Protein AF-A0A8T9T2D0-F1 (afdb_monomer_lite)

Structure (mmCIF, N/CA/C/O backbone):
data_AF-A0A8T9T2D0-F1
#
_entry.id   AF-A0A8T9T2D0-F1
#
loop_
_atom_site.group_PDB
_atom_site.id
_atom_site.type_symbol
_atom_site.label_atom_id
_atom_site.label_alt_id
_atom_site.l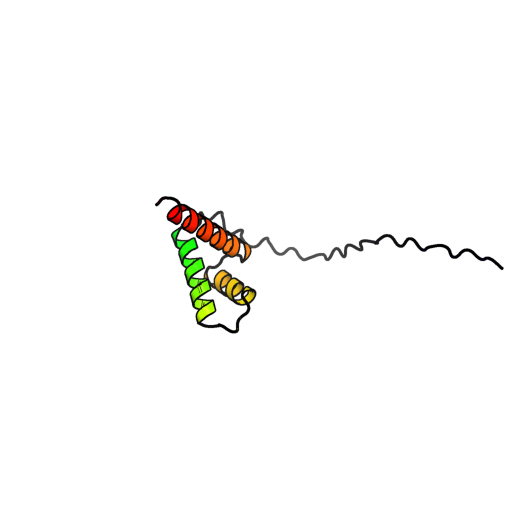abel_comp_id
_atom_site.label_asym_id
_atom_site.label_entity_id
_atom_site.label_seq_id
_atom_site.pdbx_PDB_ins_code
_atom_site.Cartn_x
_atom_si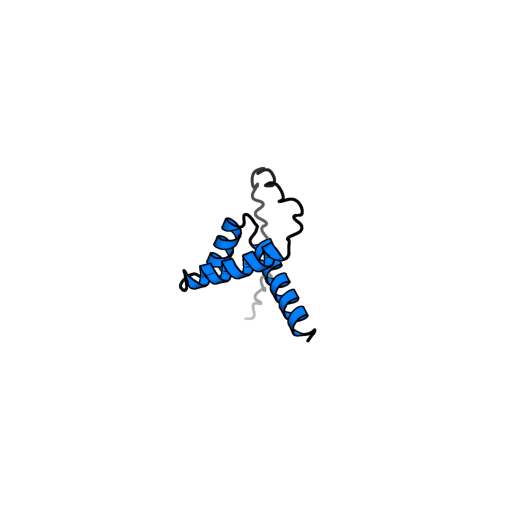te.Cartn_y
_atom_site.Cartn_z
_atom_site.occupancy
_atom_site.B_iso_or_equiv
_atom_site.auth_seq_id
_atom_site.auth_comp_id
_atom_site.auth_asym_id
_atom_site.auth_atom_id
_atom_site.pdbx_PDB_model_num
ATOM 1 N N . MET A 1 1 ? 36.042 59.717 -4.872 1.00 48.66 1 MET A N 1
ATOM 2 C CA . MET A 1 1 ? 34.578 59.916 -4.854 1.00 48.66 1 MET A CA 1
ATOM 3 C C . MET A 1 1 ? 33.948 58.678 -4.243 1.00 48.66 1 MET A C 1
ATOM 5 O O . MET A 1 1 ? 34.089 57.607 -4.814 1.00 48.66 1 MET A O 1
ATOM 9 N N . TYR A 1 2 ? 33.371 58.807 -3.050 1.00 52.34 2 TYR A N 1
ATOM 10 C CA . TYR A 1 2 ? 32.791 57.713 -2.269 1.00 52.34 2 TYR A CA 1
ATOM 11 C C . TYR A 1 2 ? 31.275 57.923 -2.266 1.00 52.34 2 TYR A C 1
ATOM 13 O O . TYR A 1 2 ? 30.813 58.925 -1.727 1.00 52.34 2 TYR A O 1
ATOM 21 N N . TYR A 1 3 ? 30.520 57.029 -2.903 1.00 53.00 3 TYR A N 1
ATOM 22 C CA . TYR A 1 3 ? 29.060 57.009 -2.808 1.00 53.00 3 TYR A CA 1
ATOM 23 C C . TYR A 1 3 ? 28.635 55.678 -2.176 1.00 53.00 3 TYR A C 1
ATOM 25 O O . TYR A 1 3 ? 28.970 54.623 -2.720 1.00 53.00 3 TYR A O 1
ATOM 33 N N . PRO A 1 4 ? 27.950 55.703 -1.020 1.00 62.16 4 PRO A N 1
ATOM 34 C CA . PRO A 1 4 ? 27.489 54.499 -0.350 1.00 62.16 4 PRO A CA 1
ATOM 35 C C . PRO A 1 4 ? 26.289 53.927 -1.109 1.00 62.16 4 PRO A C 1
ATOM 37 O O . PRO A 1 4 ? 25.286 54.611 -1.309 1.00 62.16 4 PRO A O 1
ATOM 40 N N . TYR A 1 5 ? 26.378 52.667 -1.528 1.00 57.97 5 TYR A N 1
ATOM 41 C CA . TYR A 1 5 ? 25.209 51.935 -2.006 1.00 57.97 5 TYR A CA 1
ATOM 42 C C . TYR A 1 5 ? 24.328 51.549 -0.807 1.00 57.97 5 TYR A C 1
ATOM 44 O O . TYR A 1 5 ? 24.827 50.902 0.118 1.00 57.97 5 TYR A O 1
ATOM 52 N N . PRO A 1 6 ? 23.031 51.899 -0.793 1.00 62.06 6 PRO A N 1
ATOM 53 C CA . PRO A 1 6 ? 22.102 51.359 0.186 1.00 62.06 6 PRO A CA 1
ATOM 54 C C . PRO A 1 6 ? 21.789 49.897 -0.151 1.00 62.06 6 PRO A C 1
ATOM 56 O O . PRO A 1 6 ? 21.413 49.566 -1.272 1.00 62.06 6 PRO A O 1
ATOM 59 N N . ILE A 1 7 ? 21.944 49.025 0.843 1.00 67.00 7 ILE A N 1
ATOM 60 C CA . ILE A 1 7 ? 21.537 47.617 0.810 1.00 67.00 7 ILE A CA 1
ATOM 61 C C . ILE A 1 7 ? 19.999 47.569 0.753 1.00 67.00 7 ILE A C 1
ATOM 63 O O . ILE A 1 7 ? 19.361 48.031 1.702 1.00 67.00 7 ILE A O 1
ATOM 67 N N . PRO A 1 8 ? 19.362 47.006 -0.290 1.00 53.75 8 PRO A N 1
ATOM 68 C CA . PRO A 1 8 ? 17.929 46.763 -0.253 1.00 53.75 8 PRO A CA 1
ATOM 69 C C . PRO A 1 8 ? 17.644 45.491 0.554 1.00 53.75 8 PRO A C 1
ATOM 71 O O . PRO A 1 8 ? 17.753 44.365 0.069 1.00 53.75 8 PRO A O 1
ATOM 74 N N . THR A 1 9 ? 17.254 45.678 1.812 1.00 61.59 9 THR A N 1
ATOM 75 C CA . THR A 1 9 ? 16.701 44.643 2.693 1.00 61.59 9 THR A CA 1
ATOM 76 C C . THR A 1 9 ? 15.311 44.229 2.193 1.00 61.59 9 THR A C 1
ATOM 78 O O . THR A 1 9 ? 14.286 44.721 2.658 1.00 61.59 9 THR A O 1
ATOM 81 N N . MET A 1 10 ? 15.247 43.319 1.222 1.00 46.56 10 MET A N 1
ATOM 82 C CA . MET A 1 10 ? 13.985 42.717 0.776 1.00 46.56 10 MET A CA 1
ATOM 83 C C . MET A 1 10 ? 13.642 41.525 1.676 1.00 46.56 10 MET A C 1
ATOM 85 O O . MET A 1 10 ? 14.092 40.400 1.471 1.00 46.56 10 MET A O 1
ATOM 89 N N . ARG A 1 11 ? 12.856 41.800 2.724 1.00 60.00 11 ARG A N 1
ATOM 90 C CA . ARG A 1 11 ? 12.163 40.775 3.518 1.00 60.00 11 ARG A CA 1
ATOM 91 C C . ARG A 1 11 ? 11.089 40.098 2.647 1.00 60.00 11 ARG A C 1
ATOM 93 O O . ARG A 1 11 ? 10.487 40.767 1.808 1.00 60.00 11 ARG A O 1
ATOM 100 N N . PRO A 1 12 ? 10.816 38.798 2.848 1.00 49.50 12 PRO A N 1
ATOM 101 C CA . PRO A 1 12 ? 9.881 38.048 2.019 1.00 49.50 12 PRO A CA 1
ATOM 102 C C . PRO A 1 12 ? 8.441 38.515 2.263 1.00 49.50 12 PRO A C 1
ATOM 104 O O . PRO A 1 12 ? 7.877 38.296 3.336 1.00 49.50 12 PRO A O 1
ATOM 107 N N . ALA A 1 13 ? 7.828 39.140 1.257 1.00 55.28 13 ALA A N 1
ATOM 108 C CA . ALA A 1 13 ? 6.387 39.353 1.223 1.00 55.28 13 ALA A CA 1
ATOM 109 C C . ALA A 1 13 ? 5.716 38.028 0.838 1.00 55.28 13 ALA A C 1
ATOM 111 O O . ALA A 1 13 ? 5.601 37.653 -0.330 1.00 55.28 13 ALA A O 1
ATOM 112 N N . LEU A 1 14 ? 5.335 37.294 1.878 1.00 53.66 14 LEU A N 1
ATOM 113 C CA . LEU A 1 14 ? 4.559 36.065 1.850 1.00 53.66 14 LEU A CA 1
ATOM 114 C C . LEU A 1 14 ? 3.177 36.392 1.266 1.00 53.66 14 LEU A C 1
ATOM 116 O O . LEU A 1 14 ? 2.237 36.732 1.980 1.00 53.66 14 LEU A O 1
ATOM 120 N N . THR A 1 15 ? 3.078 36.360 -0.061 1.00 54.78 15 THR A N 1
ATOM 121 C CA . THR A 1 15 ? 1.816 36.583 -0.766 1.00 54.78 15 THR A CA 1
ATOM 122 C C . THR A 1 15 ? 1.034 35.279 -0.684 1.00 54.78 15 THR A C 1
ATOM 124 O O . THR A 1 15 ? 1.181 34.385 -1.515 1.00 54.78 15 THR A O 1
ATOM 127 N N . ALA A 1 16 ? 0.265 35.134 0.393 1.00 50.06 16 ALA A N 1
ATOM 128 C CA . ALA A 1 16 ? -0.717 34.077 0.534 1.00 50.06 16 ALA A CA 1
ATOM 129 C C . ALA A 1 16 ? -1.786 34.273 -0.549 1.00 50.06 16 ALA A C 1
ATOM 131 O O . ALA A 1 16 ? -2.700 35.083 -0.409 1.00 50.06 16 ALA A O 1
ATOM 132 N N . ILE A 1 17 ? -1.650 33.542 -1.654 1.00 56.97 17 ILE A N 1
ATOM 133 C CA . ILE A 1 17 ? -2.729 33.352 -2.619 1.00 56.97 17 ILE A CA 1
ATOM 134 C C . ILE A 1 17 ? -3.777 32.494 -1.909 1.00 56.97 17 ILE A C 1
ATOM 136 O O . ILE A 1 17 ? -3.690 31.267 -1.872 1.00 56.97 17 ILE A O 1
ATOM 140 N N . ILE A 1 18 ? -4.748 33.158 -1.287 1.00 55.38 18 ILE A N 1
ATOM 141 C CA . ILE A 1 18 ? -5.963 32.526 -0.782 1.00 55.38 18 ILE A CA 1
ATOM 142 C C . ILE A 1 18 ? -6.839 32.262 -2.009 1.00 55.38 18 ILE A C 1
ATOM 144 O O . ILE A 1 18 ? -7.595 33.120 -2.456 1.00 55.38 18 ILE A O 1
ATOM 148 N N . LEU A 1 19 ? -6.686 31.077 -2.597 1.00 59.03 19 LEU A N 1
ATOM 149 C CA . LEU A 1 19 ? -7.656 30.538 -3.546 1.00 59.03 19 LEU A CA 1
ATOM 150 C C . LEU A 1 19 ? -8.931 30.157 -2.773 1.00 59.03 19 LEU A C 1
ATOM 152 O O . LEU A 1 19 ? -8.834 29.401 -1.802 1.00 59.03 19 LEU A O 1
ATOM 156 N N . PRO A 1 20 ? -10.126 30.615 -3.192 1.00 49.84 20 PRO A N 1
ATOM 157 C CA . PRO A 1 20 ? -11.384 30.113 -2.666 1.00 49.84 20 PRO A CA 1
ATOM 158 C C . PRO A 1 20 ? -11.619 28.733 -3.281 1.00 49.84 20 PRO A C 1
ATOM 160 O O . PRO A 1 20 ? -12.268 28.588 -4.317 1.00 49.84 20 PRO A O 1
ATOM 163 N N . ILE A 1 21 ? -11.033 27.699 -2.678 1.00 55.81 21 ILE A N 1
ATOM 164 C CA . ILE A 1 21 ? -11.354 26.325 -3.049 1.00 55.81 21 ILE A CA 1
ATOM 165 C C . ILE A 1 21 ? -12.745 26.052 -2.484 1.00 55.81 21 ILE A C 1
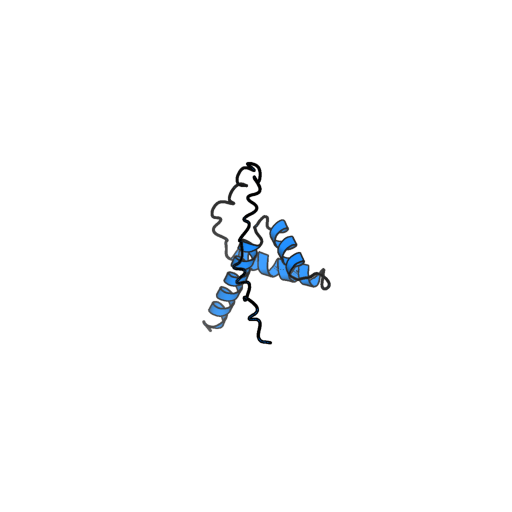ATOM 167 O O . ILE A 1 21 ? -12.924 25.809 -1.294 1.00 55.81 21 ILE A O 1
ATOM 171 N N . THR A 1 22 ? -13.718 26.224 -3.375 1.00 46.28 22 THR A N 1
ATOM 172 C CA . THR A 1 22 ? -15.006 25.534 -3.462 1.00 46.28 22 THR A CA 1
ATOM 173 C C . THR A 1 22 ? -15.297 24.576 -2.314 1.00 46.28 22 THR A C 1
ATOM 175 O O . THR A 1 22 ? -14.546 23.625 -2.102 1.00 46.28 22 THR A O 1
ATOM 178 N N . CYS A 1 23 ? -16.443 24.792 -1.661 1.00 46.91 23 CYS A N 1
ATOM 179 C CA . CYS A 1 23 ? -17.109 23.884 -0.732 1.00 46.91 23 CYS A CA 1
ATOM 180 C C . CYS A 1 23 ? -17.289 22.484 -1.343 1.00 46.91 23 CYS A C 1
ATOM 182 O O . CYS A 1 23 ? -18.373 22.111 -1.784 1.00 46.91 23 CYS A O 1
ATOM 184 N N . GLN A 1 24 ? -16.224 21.697 -1.380 1.00 46.12 24 GLN A N 1
ATOM 185 C CA . GLN A 1 24 ? -16.296 20.271 -1.594 1.00 46.12 24 GLN A CA 1
ATOM 186 C C . GLN A 1 24 ? -16.505 19.687 -0.207 1.00 46.12 24 GLN A C 1
ATOM 188 O O . GLN A 1 24 ? -15.634 19.802 0.658 1.00 46.12 24 GLN A O 1
ATOM 193 N N . ALA A 1 25 ? -17.710 19.161 0.024 1.00 50.69 25 ALA A N 1
ATOM 194 C CA . ALA A 1 25 ? -18.060 18.463 1.251 1.00 50.69 25 ALA A CA 1
ATOM 195 C C . ALA A 1 25 ? -16.881 17.569 1.674 1.00 50.69 25 ALA A C 1
ATOM 197 O O . ALA A 1 25 ? -16.326 16.883 0.806 1.00 50.69 25 ALA A O 1
ATOM 198 N N . PRO A 1 26 ? -16.459 17.592 2.954 1.00 52.53 26 PRO A N 1
ATOM 199 C CA . PRO A 1 26 ? -15.397 16.716 3.414 1.00 52.53 26 PRO A CA 1
ATOM 200 C C . PRO A 1 26 ? -15.789 15.296 3.02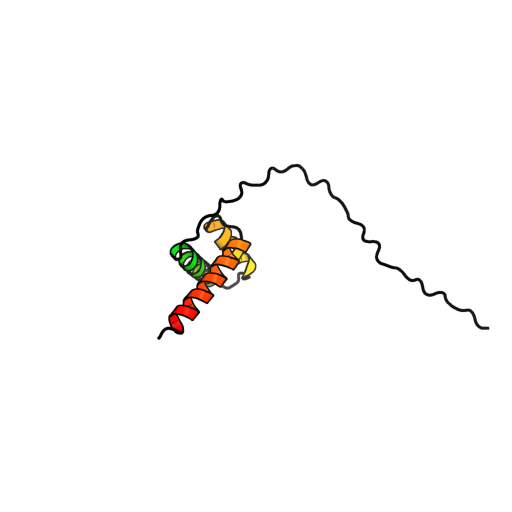1 1.00 52.53 26 PRO A C 1
ATOM 202 O O . PRO A 1 26 ? -16.835 14.797 3.440 1.00 52.53 26 PRO A O 1
ATOM 205 N N . ALA A 1 27 ? -14.988 14.689 2.141 1.00 55.25 27 ALA A N 1
ATOM 206 C CA . ALA A 1 27 ? -15.162 13.299 1.760 1.00 55.25 27 ALA A CA 1
ATOM 207 C C . ALA A 1 27 ? -15.331 12.487 3.052 1.00 55.25 27 ALA A C 1
ATOM 209 O O . ALA A 1 27 ? -14.625 12.785 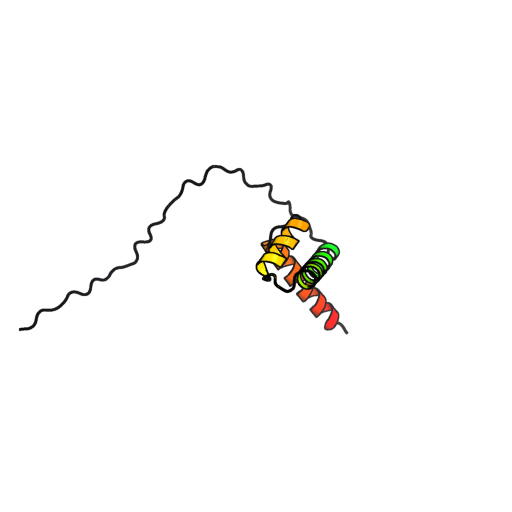4.025 1.00 55.25 27 ALA A O 1
ATOM 210 N N . PRO A 1 28 ? -16.277 11.531 3.096 1.00 47.44 28 PRO A N 1
ATOM 211 C CA . PRO A 1 28 ? -16.599 10.791 4.306 1.00 47.44 28 PRO A CA 1
ATOM 212 C C . PRO A 1 28 ? -15.299 10.311 4.935 1.00 47.44 28 PRO A C 1
ATOM 214 O O . PRO A 1 28 ? -14.552 9.547 4.322 1.00 47.44 28 PRO A O 1
ATOM 217 N N . GLN A 1 29 ? -14.996 10.833 6.127 1.00 53.16 29 GLN A N 1
ATOM 218 C CA . GLN A 1 29 ? -13.875 10.356 6.920 1.00 53.16 29 GLN A CA 1
ATOM 219 C C . GLN A 1 29 ? -14.092 8.847 7.032 1.00 53.16 29 GLN A C 1
ATOM 221 O O . GLN A 1 29 ? -15.154 8.457 7.528 1.00 53.16 29 GLN A O 1
ATOM 226 N N . PRO A 1 30 ? -13.183 7.988 6.528 1.00 51.56 30 PRO A N 1
ATOM 227 C CA . PRO A 1 30 ? -13.317 6.564 6.748 1.00 51.56 30 PRO A CA 1
ATOM 228 C C . PRO A 1 30 ? -13.220 6.404 8.257 1.00 51.56 30 PRO A C 1
ATOM 230 O O . PRO A 1 30 ? -12.142 6.577 8.833 1.00 51.56 30 PRO A O 1
ATOM 233 N N . GLY A 1 31 ? -14.386 6.214 8.881 1.00 45.38 31 GLY A N 1
ATOM 234 C CA . GLY A 1 31 ? -14.544 6.117 10.318 1.00 45.38 31 GLY A CA 1
ATOM 235 C C . GLY A 1 31 ? -13.505 5.158 10.848 1.00 45.38 31 GLY A C 1
ATOM 236 O O . GLY A 1 31 ? -13.233 4.160 10.188 1.00 45.38 31 GLY A O 1
ATOM 237 N N . SER A 1 32 ? -12.907 5.531 11.973 1.00 47.69 32 SER A N 1
ATOM 238 C CA . SER A 1 32 ? -11.903 4.834 12.772 1.00 47.69 32 SER A CA 1
ATOM 239 C C . SER A 1 32 ? -11.967 3.309 12.633 1.00 47.69 32 SER A C 1
ATOM 241 O O . SER A 1 32 ? -12.466 2.609 13.511 1.00 47.69 32 SER A O 1
ATOM 243 N N . ARG A 1 33 ? -11.495 2.771 11.505 1.00 55.50 33 ARG A N 1
ATOM 244 C CA . ARG A 1 33 ? -11.414 1.335 11.297 1.00 55.50 33 ARG A CA 1
ATOM 245 C C . ARG A 1 33 ? -10.226 0.921 12.131 1.00 55.50 33 ARG A C 1
ATOM 247 O O . ARG A 1 33 ? -9.095 1.306 11.840 1.00 55.50 33 ARG A O 1
ATOM 254 N N . SER A 1 34 ? -10.498 0.192 13.204 1.00 56.69 34 SER A N 1
ATOM 255 C CA . SER A 1 34 ? -9.479 -0.577 13.899 1.00 56.69 34 SER A CA 1
ATOM 256 C C . SER A 1 34 ? -8.890 -1.537 12.875 1.00 56.69 34 SER A C 1
ATOM 258 O O . SER A 1 34 ? -9.486 -2.566 12.567 1.00 56.69 34 SER A O 1
ATOM 260 N N . PHE A 1 35 ? -7.771 -1.145 12.270 1.00 59.03 35 PHE A N 1
ATOM 261 C CA . PHE A 1 35 ? -7.101 -1.959 11.273 1.00 59.03 35 PHE A CA 1
ATOM 262 C C . PHE A 1 35 ? -6.648 -3.248 11.951 1.00 59.03 35 PHE A C 1
ATOM 264 O O . PHE A 1 35 ? -5.837 -3.227 12.879 1.00 59.03 35 PHE A O 1
ATOM 271 N N . LEU A 1 36 ? -7.212 -4.372 11.518 1.00 69.75 36 LEU A N 1
ATOM 272 C CA . LEU A 1 36 ? -6.820 -5.679 12.026 1.00 69.75 36 LEU A CA 1
ATOM 273 C C . LEU A 1 36 ? -5.383 -5.976 11.572 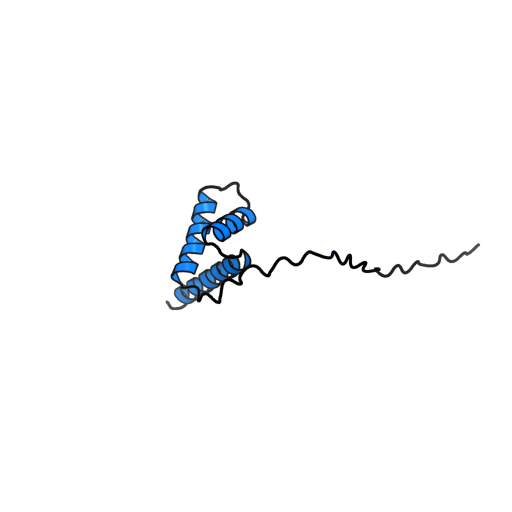1.00 69.75 36 LEU A C 1
ATOM 275 O O . LEU A 1 36 ? -4.968 -5.578 10.483 1.00 69.75 36 LEU A O 1
ATOM 279 N N . ILE A 1 37 ? -4.631 -6.744 12.363 1.00 68.31 37 ILE A N 1
ATOM 280 C CA . ILE A 1 37 ? -3.271 -7.205 12.006 1.00 68.31 37 ILE A CA 1
ATOM 281 C C . ILE A 1 37 ? -3.269 -7.907 10.630 1.00 68.31 37 ILE A C 1
ATOM 283 O O . ILE A 1 37 ? -2.313 -7.800 9.856 1.00 68.31 37 ILE A O 1
ATOM 287 N N . SER A 1 38 ? -4.380 -8.568 10.288 1.00 71.19 38 SER A N 1
ATOM 288 C CA . SER A 1 38 ? -4.623 -9.166 8.971 1.00 71.19 38 SER A CA 1
ATOM 289 C C . SER A 1 38 ? -4.601 -8.137 7.828 1.00 71.19 38 SER A C 1
ATOM 291 O O . SER A 1 38 ? -4.026 -8.405 6.774 1.00 71.19 38 SER A O 1
ATOM 293 N N . GLU A 1 39 ? -5.139 -6.930 8.025 1.00 74.06 39 GLU A N 1
ATOM 294 C CA . GLU A 1 39 ? -5.113 -5.870 7.008 1.00 74.06 39 GLU A CA 1
ATOM 295 C C . GLU A 1 39 ? -3.706 -5.291 6.829 1.00 74.06 39 GLU A C 1
ATOM 297 O O . GLU A 1 39 ? -3.281 -5.025 5.705 1.00 74.06 39 GLU A O 1
ATOM 302 N N . MET A 1 40 ? -2.941 -5.170 7.919 1.00 77.56 40 MET A N 1
ATOM 303 C CA . MET A 1 40 ? -1.549 -4.709 7.878 1.00 77.56 40 MET A CA 1
ATOM 304 C C . MET A 1 40 ? -0.647 -5.665 7.089 1.00 77.56 40 MET A C 1
ATOM 306 O O . MET A 1 40 ? 0.090 -5.246 6.194 1.00 77.56 40 MET A O 1
ATOM 310 N N . THR A 1 41 ? -0.728 -6.961 7.394 1.00 78.38 41 THR A N 1
ATOM 311 C CA . THR A 1 41 ? 0.032 -8.003 6.686 1.00 78.38 41 THR A CA 1
ATOM 312 C C . THR A 1 41 ? -0.418 -8.141 5.235 1.00 78.38 41 THR A C 1
ATOM 314 O O . THR A 1 41 ? 0.421 -8.280 4.342 1.00 78.38 41 THR A O 1
ATOM 317 N N . THR A 1 42 ? -1.721 -8.020 4.967 1.00 84.62 42 THR A N 1
ATOM 318 C CA . THR A 1 42 ? -2.257 -7.999 3.598 1.00 84.62 42 THR A CA 1
ATOM 319 C C . THR A 1 42 ? -1.711 -6.813 2.806 1.00 84.62 42 THR A C 1
ATOM 321 O O . THR A 1 42 ? -1.250 -6.996 1.678 1.00 84.62 42 THR A O 1
ATOM 324 N N . ALA A 1 43 ? -1.675 -5.615 3.393 1.00 84.44 43 ALA A N 1
ATOM 325 C CA . ALA A 1 43 ? -1.128 -4.429 2.743 1.00 84.44 43 ALA A CA 1
ATOM 326 C C . ALA A 1 43 ? 0.360 -4.591 2.388 1.00 84.44 43 ALA A C 1
ATOM 328 O O . ALA A 1 43 ? 0.756 -4.304 1.257 1.00 84.44 43 ALA A O 1
ATOM 329 N N . ALA A 1 44 ? 1.177 -5.112 3.308 1.00 85.56 44 ALA A N 1
ATOM 330 C CA . ALA A 1 44 ? 2.598 -5.370 3.062 1.00 85.56 44 ALA A CA 1
ATOM 331 C C . ALA A 1 44 ? 2.825 -6.390 1.928 1.00 85.56 44 ALA A C 1
ATOM 333 O O . ALA A 1 44 ? 3.651 -6.167 1.033 1.00 85.56 44 ALA A O 1
ATOM 334 N N . ARG A 1 45 ? 2.038 -7.475 1.910 1.00 87.81 45 ARG A N 1
ATOM 335 C CA . ARG A 1 45 ? 2.075 -8.479 0.834 1.00 87.81 45 ARG A CA 1
ATOM 336 C C . ARG A 1 45 ? 1.697 -7.870 -0.514 1.00 87.81 45 ARG A C 1
ATOM 338 O O . ARG A 1 45 ? 2.425 -8.052 -1.484 1.00 87.81 45 ARG A O 1
ATOM 345 N N . ARG A 1 46 ? 0.626 -7.072 -0.571 1.00 87.88 46 ARG A N 1
ATOM 346 C CA . ARG A 1 46 ? 0.165 -6.421 -1.811 1.00 87.88 46 ARG A CA 1
ATOM 347 C C . ARG A 1 46 ? 1.176 -5.432 -2.384 1.00 87.88 46 ARG A C 1
ATOM 349 O O . ARG A 1 46 ? 1.395 -5.430 -3.593 1.00 87.88 46 ARG A O 1
ATOM 356 N N . VAL A 1 47 ? 1.836 -4.637 -1.536 1.00 88.19 47 VAL A N 1
ATOM 357 C CA . VAL A 1 47 ? 2.935 -3.755 -1.973 1.00 88.19 47 VAL A CA 1
ATOM 358 C C . VAL A 1 47 ? 4.049 -4.568 -2.628 1.00 88.19 47 VAL A C 1
ATOM 360 O O . VAL A 1 47 ? 4.535 -4.194 -3.695 1.00 88.19 47 VAL A O 1
ATOM 363 N N . THR A 1 48 ? 4.425 -5.689 -2.015 1.00 89.19 48 THR A N 1
ATOM 364 C CA . THR A 1 48 ? 5.478 -6.572 -2.532 1.00 89.19 48 THR A CA 1
ATOM 365 C C . THR A 1 48 ? 5.077 -7.200 -3.865 1.00 89.19 48 THR A C 1
ATOM 367 O O . THR A 1 48 ? 5.854 -7.159 -4.817 1.00 89.19 48 THR A O 1
ATOM 370 N N . ASP A 1 49 ? 3.851 -7.712 -3.972 1.00 92.12 49 ASP A N 1
ATOM 371 C CA . ASP A 1 49 ? 3.329 -8.309 -5.203 1.00 92.12 49 ASP A CA 1
ATOM 372 C C . ASP A 1 49 ? 3.302 -7.311 -6.362 1.00 92.12 49 ASP A C 1
ATOM 374 O O . ASP A 1 49 ? 3.761 -7.625 -7.460 1.00 92.12 49 ASP A O 1
ATOM 378 N N . ILE A 1 50 ? 2.796 -6.096 -6.133 1.00 89.56 50 ILE A N 1
ATOM 379 C CA . ILE A 1 50 ? 2.730 -5.063 -7.176 1.00 89.56 50 ILE A CA 1
ATOM 380 C C . ILE A 1 50 ? 4.136 -4.609 -7.564 1.00 89.56 50 ILE A C 1
ATOM 382 O O . ILE A 1 50 ? 4.410 -4.437 -8.750 1.00 89.56 50 ILE A O 1
ATOM 386 N N . SER A 1 51 ? 5.050 -4.482 -6.599 1.00 90.31 51 SER A N 1
ATOM 387 C CA . SER A 1 51 ? 6.443 -4.144 -6.892 1.00 90.31 51 SER A CA 1
ATOM 388 C C . SER A 1 51 ? 7.146 -5.225 -7.716 1.00 90.31 51 SER A C 1
ATOM 390 O O . SER A 1 51 ? 7.973 -4.888 -8.557 1.00 90.31 51 SER A O 1
ATOM 392 N N . ARG A 1 52 ? 6.821 -6.509 -7.506 1.00 91.19 52 ARG A N 1
ATOM 393 C CA . ARG A 1 52 ? 7.352 -7.625 -8.308 1.00 91.19 52 ARG A CA 1
ATOM 394 C C . ARG A 1 52 ? 6.746 -7.673 -9.707 1.00 91.19 52 ARG A C 1
ATOM 396 O O . ARG A 1 52 ? 7.466 -7.922 -10.665 1.00 91.19 52 ARG A O 1
ATOM 403 N N . LYS A 1 53 ? 5.440 -7.418 -9.833 1.00 93.62 53 LYS A N 1
ATOM 404 C CA . LYS A 1 53 ? 4.741 -7.358 -11.130 1.00 93.62 53 LYS A CA 1
ATOM 405 C C . LYS A 1 53 ? 5.196 -6.172 -11.981 1.00 93.62 53 LYS A C 1
ATOM 407 O O . LYS A 1 53 ? 5.236 -6.274 -13.203 1.00 93.62 53 LYS A O 1
ATOM 412 N N . HIS A 1 54 ? 5.544 -5.059 -11.340 1.00 92.06 54 HIS A N 1
ATOM 413 C CA . HIS A 1 54 ? 5.948 -3.827 -12.006 1.00 92.06 54 HIS A CA 1
ATOM 414 C C . HIS A 1 54 ? 7.278 -3.295 -11.449 1.00 92.06 54 HIS A C 1
ATOM 416 O O . HIS A 1 54 ? 7.291 -2.280 -10.749 1.00 92.06 54 HIS A O 1
ATOM 422 N N . PRO A 1 55 ? 8.417 -3.931 -11.782 1.00 91.00 55 PRO A N 1
ATOM 423 C CA . PRO A 1 55 ? 9.723 -3.546 -11.240 1.00 91.00 55 PRO A CA 1
ATOM 424 C C . PRO A 1 55 ? 10.191 -2.160 -11.709 1.00 91.00 55 PRO A C 1
ATOM 426 O O . PRO A 1 55 ? 10.997 -1.520 -11.043 1.00 91.00 55 PRO A O 1
ATOM 429 N N . SER A 1 56 ? 9.671 -1.668 -12.838 1.00 94.06 56 SER A N 1
ATOM 430 C CA . SER A 1 56 ? 9.968 -0.332 -13.368 1.00 94.06 56 SER A CA 1
ATOM 431 C C . SER A 1 56 ? 9.152 0.787 -12.713 1.00 94.06 56 SER A C 1
ATOM 433 O O . SER A 1 56 ? 9.376 1.963 -13.004 1.00 94.06 56 SER A O 1
ATOM 435 N N . TRP A 1 57 ? 8.173 0.465 -11.859 1.00 93.25 57 TRP A N 1
ATOM 436 C CA . TRP A 1 57 ? 7.343 1.487 -11.228 1.00 93.25 57 TRP A CA 1
ATOM 437 C C . TRP A 1 57 ? 8.052 2.133 -10.036 1.00 93.25 57 TRP A C 1
ATOM 439 O O . TRP A 1 57 ? 8.594 1.436 -9.178 1.00 93.25 57 TRP A O 1
ATOM 449 N N . PRO A 1 58 ? 7.973 3.470 -9.896 1.00 92.00 58 PRO A N 1
ATOM 450 C CA . PRO A 1 58 ? 8.467 4.130 -8.700 1.00 92.00 58 PRO A CA 1
ATOM 451 C C . PRO A 1 58 ? 7.616 3.731 -7.488 1.00 92.00 58 PRO A C 1
ATOM 453 O O . PRO A 1 58 ? 6.393 3.583 -7.587 1.00 92.00 58 PRO A O 1
ATOM 456 N N . GLN A 1 59 ? 8.240 3.642 -6.308 1.00 88.12 59 GLN A N 1
ATOM 457 C CA . GLN A 1 59 ? 7.559 3.238 -5.069 1.00 88.12 59 GLN A CA 1
ATOM 458 C C . GLN A 1 59 ? 6.316 4.084 -4.755 1.00 88.12 59 GLN A C 1
ATOM 460 O O . GLN A 1 59 ? 5.340 3.573 -4.210 1.00 88.12 59 GLN A O 1
ATOM 465 N N . ALA A 1 60 ? 6.323 5.371 -5.116 1.00 88.56 60 ALA A N 1
ATOM 466 C CA . ALA A 1 60 ? 5.168 6.251 -4.952 1.00 88.56 60 ALA A CA 1
ATOM 467 C C . ALA A 1 60 ? 3.940 5.754 -5.737 1.00 88.56 60 ALA A C 1
ATOM 469 O O . ALA A 1 60 ? 2.833 5.758 -5.201 1.00 88.56 60 ALA A O 1
ATOM 470 N N . ARG A 1 61 ? 4.143 5.265 -6.969 1.00 90.94 61 ARG A N 1
ATOM 471 C CA . ARG A 1 61 ? 3.084 4.709 -7.822 1.00 90.94 61 ARG A CA 1
ATOM 472 C C . ARG A 1 61 ? 2.595 3.357 -7.310 1.00 90.94 61 ARG A C 1
ATOM 474 O O . ARG A 1 61 ? 1.396 3.102 -7.311 1.00 90.94 61 ARG A O 1
ATOM 481 N N . VAL A 1 62 ? 3.504 2.512 -6.825 1.00 91.19 62 VAL A N 1
ATOM 482 C CA . VAL A 1 62 ? 3.141 1.233 -6.194 1.00 91.19 62 VAL A CA 1
ATOM 483 C C . VAL A 1 62 ? 2.253 1.483 -4.972 1.00 91.19 62 VAL A C 1
ATOM 485 O O . VAL A 1 62 ? 1.159 0.936 -4.877 1.00 91.19 62 VAL A O 1
ATOM 488 N N . ARG A 1 63 ? 2.671 2.384 -4.073 1.00 88.69 63 ARG A N 1
ATOM 489 C CA . ARG A 1 63 ? 1.906 2.737 -2.866 1.00 88.69 63 ARG A CA 1
ATOM 490 C C . ARG A 1 63 ? 0.555 3.366 -3.187 1.00 88.69 63 ARG A C 1
ATOM 492 O O . ARG A 1 63 ? -0.425 3.029 -2.534 1.00 88.69 63 ARG A O 1
ATOM 499 N N . SER A 1 64 ? 0.478 4.264 -4.171 1.00 88.88 64 SER A N 1
ATOM 500 C CA . SER A 1 64 ? -0.802 4.870 -4.557 1.00 88.88 64 SER A CA 1
ATOM 501 C C . SER A 1 64 ? -1.763 3.851 -5.170 1.00 88.88 64 SER A C 1
ATOM 503 O O . SER A 1 64 ? -2.961 3.920 -4.908 1.00 88.88 64 SER A O 1
ATOM 505 N N . THR A 1 65 ? -1.243 2.880 -5.922 1.00 91.12 65 THR A N 1
ATOM 506 C CA . THR A 1 65 ? -2.039 1.785 -6.493 1.00 91.12 65 THR A CA 1
ATOM 507 C C . THR A 1 65 ? -2.589 0.882 -5.391 1.00 91.12 65 THR A C 1
ATOM 509 O O . THR A 1 65 ? -3.796 0.685 -5.316 1.00 91.12 65 THR A O 1
ATOM 512 N N . VAL A 1 66 ? -1.738 0.432 -4.464 1.00 89.94 66 VAL A N 1
ATOM 513 C CA . VAL A 1 66 ? -2.156 -0.404 -3.322 1.00 89.94 66 VAL A CA 1
ATOM 514 C C . VAL A 1 66 ? -3.172 0.319 -2.436 1.00 89.94 66 VAL A C 1
ATOM 516 O O . VAL A 1 66 ? -4.156 -0.274 -2.007 1.00 89.94 66 VAL A O 1
ATOM 519 N N . ALA A 1 67 ? -2.960 1.611 -2.166 1.00 87.94 67 ALA A N 1
ATOM 520 C CA . ALA A 1 67 ? -3.887 2.407 -1.364 1.00 87.94 67 ALA A CA 1
ATOM 521 C C . ALA A 1 67 ? -5.284 2.468 -2.008 1.00 87.94 67 ALA A C 1
ATOM 523 O O . ALA A 1 67 ? -6.287 2.340 -1.310 1.00 87.94 67 ALA A O 1
ATOM 524 N N . ARG A 1 68 ? -5.348 2.588 -3.343 1.00 87.38 68 ARG A N 1
ATOM 525 C CA . ARG A 1 68 ? -6.608 2.536 -4.097 1.00 87.38 68 ARG A CA 1
ATOM 526 C C . ARG A 1 68 ? -7.265 1.158 -4.037 1.00 87.38 68 ARG A C 1
ATOM 528 O O . ARG A 1 68 ? -8.466 1.102 -3.806 1.00 87.38 68 ARG A O 1
ATOM 535 N N . GLU A 1 69 ? -6.504 0.074 -4.200 1.00 87.38 69 GLU A N 1
ATOM 536 C CA . GLU A 1 69 ? -7.039 -1.298 -4.120 1.00 87.38 69 GLU A CA 1
ATOM 537 C C . GLU A 1 69 ? -7.647 -1.614 -2.750 1.00 87.38 69 GLU A C 1
ATOM 539 O O . GLU A 1 69 ? -8.674 -2.280 -2.663 1.00 87.38 69 GLU A O 1
ATOM 544 N N . LEU A 1 70 ? -7.027 -1.112 -1.682 1.00 83.62 70 LEU A N 1
ATOM 545 C CA . LEU A 1 70 ? -7.483 -1.318 -0.309 1.00 83.62 70 LEU A CA 1
ATOM 546 C C . LEU A 1 70 ? -8.499 -0.263 0.157 1.00 83.62 70 LEU A C 1
ATOM 548 O O . LEU A 1 70 ? -8.918 -0.302 1.310 1.00 83.62 70 LEU A O 1
ATOM 552 N N . ALA A 1 71 ? -8.893 0.676 -0.711 1.00 85.31 71 ALA A N 1
ATOM 553 C CA . ALA A 1 71 ? -9.786 1.791 -0.388 1.00 85.31 71 ALA A CA 1
ATOM 554 C C . ALA A 1 71 ? -9.348 2.599 0.858 1.00 85.31 71 ALA A C 1
ATOM 556 O O . ALA A 1 71 ? -10.176 3.036 1.658 1.00 85.31 71 ALA A O 1
ATOM 557 N N . ILE A 1 72 ? -8.038 2.814 1.015 1.00 85.19 72 ILE A N 1
ATOM 558 C CA . ILE A 1 72 ? -7.443 3.594 2.110 1.00 85.19 72 ILE A CA 1
ATOM 559 C C . ILE A 1 72 ? -6.631 4.773 1.576 1.00 85.19 72 ILE A C 1
ATOM 561 O O . ILE A 1 72 ? -6.211 4.815 0.420 1.00 85.19 72 ILE A O 1
ATOM 565 N N . SER A 1 73 ? -6.348 5.742 2.444 1.00 86.44 73 SER A N 1
ATOM 566 C CA . SER A 1 73 ? -5.411 6.814 2.107 1.00 86.44 73 SER A CA 1
ATOM 567 C C . SER A 1 73 ? -3.964 6.303 2.051 1.00 86.44 73 SER A C 1
ATOM 569 O O . SER A 1 73 ? -3.568 5.374 2.759 1.00 86.44 73 SER A O 1
ATOM 571 N N . THR A 1 74 ? -3.119 6.960 1.255 1.00 85.75 74 THR A N 1
ATOM 572 C CA . THR A 1 74 ? -1.673 6.675 1.208 1.00 85.75 74 THR A CA 1
ATOM 573 C C . THR A 1 74 ? -0.981 6.921 2.554 1.00 85.75 74 THR A C 1
ATOM 575 O O . THR A 1 74 ? 0.002 6.251 2.873 1.00 85.75 74 THR A O 1
ATOM 578 N N . VAL A 1 75 ? -1.510 7.848 3.361 1.00 85.12 75 VAL A N 1
ATOM 579 C CA . VAL A 1 75 ? -1.050 8.126 4.729 1.00 85.12 75 VAL A CA 1
ATOM 580 C C . VAL A 1 75 ? -1.349 6.941 5.648 1.00 85.12 75 VAL A C 1
ATOM 582 O O . VAL A 1 75 ? -0.445 6.470 6.338 1.00 85.12 75 VAL A O 1
ATOM 585 N N . GLN A 1 76 ? -2.574 6.403 5.602 1.00 84.38 76 GLN A N 1
ATOM 586 C CA . GLN A 1 76 ? -2.947 5.190 6.339 1.00 84.38 76 GLN A CA 1
ATOM 587 C C . GLN A 1 76 ? -2.110 3.990 5.893 1.00 84.38 76 GLN A C 1
ATOM 589 O O . GLN A 1 76 ? -1.564 3.296 6.741 1.00 84.38 76 GLN A O 1
ATOM 594 N N . LEU A 1 77 ? -1.909 3.791 4.585 1.00 86.88 77 LEU A N 1
ATOM 595 C CA . LEU A 1 77 ? -1.046 2.718 4.082 1.00 86.88 77 LEU A CA 1
ATOM 596 C C . LEU A 1 77 ? 0.373 2.815 4.664 1.00 86.88 77 LEU A C 1
ATOM 598 O O . LEU A 1 77 ? 0.924 1.821 5.127 1.00 86.88 77 LEU A O 1
ATOM 602 N N . ARG A 1 78 ? 0.969 4.013 4.684 1.00 86.75 78 ARG A N 1
ATOM 603 C CA . ARG A 1 78 ? 2.304 4.221 5.267 1.00 86.75 78 ARG A CA 1
ATOM 604 C C . ARG A 1 78 ? 2.330 3.895 6.760 1.00 86.75 78 ARG A C 1
ATOM 606 O O . ARG A 1 78 ? 3.293 3.290 7.225 1.00 86.75 78 ARG A O 1
ATOM 613 N N . TYR A 1 79 ? 1.291 4.290 7.493 1.00 85.19 79 TYR A N 1
ATOM 614 C CA . TYR A 1 79 ? 1.146 3.971 8.910 1.00 85.19 79 TYR A CA 1
ATOM 615 C C . TYR A 1 79 ? 1.044 2.456 9.143 1.00 85.19 79 TYR A C 1
ATOM 617 O O . TYR A 1 79 ? 1.772 1.926 9.978 1.00 85.19 79 TYR A O 1
ATOM 625 N N . LEU A 1 80 ? 0.228 1.749 8.353 1.00 84.19 80 LEU A N 1
ATOM 626 C CA . LEU A 1 80 ? 0.072 0.294 8.437 1.00 84.19 80 LEU A CA 1
ATOM 627 C C . LEU A 1 80 ? 1.376 -0.445 8.143 1.00 84.19 80 LEU A C 1
ATOM 629 O O . LEU A 1 80 ? 1.740 -1.350 8.886 1.00 84.19 80 LEU A O 1
ATOM 633 N N . LEU A 1 81 ? 2.110 -0.031 7.107 1.00 85.38 81 LEU A N 1
ATOM 634 C CA . LEU A 1 81 ? 3.407 -0.622 6.771 1.00 85.38 81 LEU A CA 1
ATOM 635 C C . LEU A 1 81 ? 4.438 -0.406 7.885 1.00 85.38 81 LEU A C 1
ATOM 637 O O . LEU A 1 81 ? 5.186 -1.321 8.217 1.00 85.38 81 LEU A O 1
ATOM 641 N N . ARG A 1 82 ? 4.459 0.785 8.495 1.00 85.81 82 ARG A N 1
ATOM 642 C CA . ARG A 1 82 ? 5.332 1.066 9.641 1.00 85.81 82 ARG A CA 1
ATOM 643 C C . ARG A 1 82 ? 4.964 0.197 10.843 1.00 85.81 82 ARG A C 1
ATOM 645 O O . ARG A 1 82 ? 5.846 -0.402 11.446 1.00 85.81 82 ARG A O 1
ATOM 652 N N . LYS A 1 83 ? 3.674 0.090 11.162 1.00 83.00 83 LYS A N 1
ATOM 653 C CA . LYS A 1 83 ? 3.191 -0.760 12.253 1.00 83.00 83 LYS A CA 1
ATOM 654 C C . LYS A 1 83 ? 3.478 -2.240 12.002 1.00 83.00 83 LYS A C 1
ATOM 656 O O . LYS A 1 83 ? 3.789 -2.953 12.948 1.00 83.00 83 LYS A O 1
ATOM 661 N N . ALA A 1 84 ? 3.415 -2.695 10.750 1.00 81.44 84 ALA A N 1
ATOM 662 C CA . ALA A 1 84 ? 3.739 -4.071 10.387 1.00 81.44 84 ALA A CA 1
ATOM 663 C C . ALA A 1 84 ? 5.221 -4.371 10.651 1.00 81.44 84 ALA A C 1
ATOM 665 O O . ALA A 1 84 ? 5.529 -5.377 11.281 1.00 81.44 84 ALA A O 1
ATOM 666 N N . ALA A 1 85 ? 6.115 -3.456 10.263 1.00 80.94 85 ALA A N 1
ATOM 667 C CA . ALA A 1 85 ? 7.543 -3.574 10.548 1.00 80.94 85 ALA A CA 1
ATOM 668 C C . ALA A 1 85 ? 7.851 -3.550 12.058 1.00 80.94 85 ALA A C 1
ATOM 670 O O . ALA A 1 85 ? 8.681 -4.322 12.526 1.00 80.94 85 ALA A O 1
ATOM 671 N N . GLU A 1 86 ? 7.163 -2.704 12.834 1.00 80.69 86 GLU A N 1
ATOM 672 C CA . GLU A 1 86 ? 7.297 -2.666 14.301 1.00 80.69 86 GLU A CA 1
ATOM 673 C C . GLU A 1 86 ? 6.870 -4.001 14.947 1.00 80.69 86 GLU A C 1
ATOM 675 O O . GLU A 1 86 ? 7.538 -4.486 15.855 1.00 80.69 86 GLU A O 1
ATOM 680 N N . GLN A 1 87 ? 5.788 -4.627 14.472 1.00 70.06 87 GLN A N 1
ATOM 681 C CA . GLN A 1 87 ? 5.328 -5.928 14.980 1.00 70.06 87 GLN A CA 1
ATOM 682 C C . GLN A 1 87 ? 6.275 -7.078 14.613 1.00 70.06 87 GLN A C 1
ATOM 684 O O . GLN A 1 87 ? 6.529 -7.948 15.444 1.00 70.06 87 GLN A O 1
ATOM 689 N N . GLU A 1 88 ? 6.822 -7.073 13.397 1.00 65.81 88 GLU A N 1
ATOM 690 C CA . GLU A 1 88 ? 7.788 -8.086 12.957 1.00 65.81 88 GLU A CA 1
ATOM 691 C C . GLU A 1 88 ? 9.076 -8.037 13.794 1.00 65.81 88 GLU A C 1
ATOM 693 O O . GLU A 1 88 ? 9.579 -9.078 14.211 1.00 65.81 88 GLU A O 1
ATOM 698 N N . GLN A 1 89 ? 9.546 -6.836 14.150 1.00 62.38 89 GLN A N 1
ATOM 699 C CA . GLN A 1 89 ? 10.697 -6.662 15.042 1.00 62.38 89 GLN A CA 1
ATOM 700 C C . GLN A 1 89 ? 10.426 -7.155 16.467 1.00 62.38 89 GLN A C 1
ATOM 702 O O . GLN A 1 89 ? 11.276 -7.820 17.052 1.00 62.38 89 GLN A O 1
ATOM 707 N N . VAL A 1 90 ? 9.246 -6.872 17.030 1.00 62.22 90 VAL A N 1
ATOM 708 C CA . VAL A 1 90 ? 8.876 -7.369 18.368 1.00 62.22 90 VAL A CA 1
ATOM 709 C C . VAL A 1 90 ? 8.801 -8.897 18.384 1.00 62.22 90 VAL A C 1
ATOM 711 O O . VAL A 1 90 ? 9.265 -9.515 19.336 1.00 62.22 90 VAL A O 1
ATOM 714 N N . SER A 1 91 ? 8.283 -9.516 17.319 1.00 58.06 91 SER A N 1
ATOM 715 C CA . SER A 1 91 ? 8.232 -10.978 17.210 1.00 58.06 91 SER A CA 1
ATOM 716 C C . SER A 1 91 ? 9.615 -11.621 17.057 1.00 58.06 91 SER A C 1
ATOM 718 O O . SER A 1 91 ? 9.789 -12.752 17.498 1.00 58.06 91 SER A O 1
ATOM 720 N N . GLN A 1 92 ? 10.582 -10.941 16.433 1.00 58.53 92 GLN A N 1
ATOM 721 C CA . GLN A 1 92 ? 11.955 -11.444 16.288 1.00 58.53 92 GLN A CA 1
ATOM 722 C C . GLN A 1 92 ? 12.790 -11.294 17.563 1.00 58.53 92 GLN A C 1
ATOM 724 O O . GLN A 1 92 ? 13.699 -12.083 17.776 1.00 58.53 92 GLN A O 1
ATOM 729 N N . ASN A 1 93 ? 12.486 -10.301 18.401 1.00 57.91 93 ASN A N 1
ATOM 730 C CA . ASN A 1 93 ? 13.241 -10.003 19.624 1.00 57.91 93 ASN A CA 1
ATOM 731 C C . ASN A 1 93 ? 12.702 -10.734 20.872 1.00 57.91 93 ASN A C 1
ATOM 733 O O . ASN A 1 93 ? 13.247 -10.583 21.961 1.00 57.91 93 ASN A O 1
ATOM 737 N N . ALA A 1 94 ? 11.595 -11.471 20.733 1.00 55.91 94 ALA A N 1
ATOM 738 C CA . ALA A 1 94 ? 10.962 -12.257 21.796 1.00 55.91 94 ALA A CA 1
ATOM 739 C C . ALA A 1 94 ? 11.387 -13.743 21.796 1.00 55.91 94 ALA A C 1
ATOM 741 O O . ALA A 1 94 ? 10.746 -14.557 22.460 1.00 55.91 94 ALA A O 1
ATOM 742 N N . ASN A 1 95 ? 12.433 -14.088 21.042 1.00 46.31 95 ASN A N 1
ATOM 743 C CA . ASN A 1 95 ? 13.014 -15.426 20.909 1.00 46.31 95 ASN A CA 1
ATOM 744 C C . ASN A 1 95 ? 14.533 -15.344 21.093 1.00 46.31 95 ASN A C 1
ATOM 746 O O . ASN A 1 95 ? 15.123 -16.343 21.551 1.00 46.31 95 ASN A O 1
#

Sequence (95 aa):
MYYPYPIPTMRPALTAIILPITCQAPAPQPGSRSFLISEMTTAARRVTDISRKHPSWPQARVRSTVARELAISTVQLRYLLRKAAEQEQVSQNAN

Organism: NCBI:txid2932251

Secondary structure (DSSP, 8-state):
---PPPP-----------------------------HHHHHHHHHHHHHHHHH-TTS-HHHHHHHHHHHTT--HHHHHHHHHHHHHHHHHHHTT-

Foldseek 3Di:
DDDDDDDPPDDDPPPPPPDPPDPPDPDPDPPPDPQDLVNLVVLVVQLVVQCVVCVPDDSVVSLVVSCVVSVHDSVVSVVSPVVNVVVVVVVVVVD

Radius of gyration: 23.83 Å; chains: 1; bounding box: 53×75×35 Å

pLDDT: mean 71.57, std 16.54, range [45.38, 94.06]